Protein AF-A0A519YRB1-F1 (afdb_monomer_lite)

Secondary structure (DSSP, 8-state):
--SHHHHHHHHHHHHHHHHHHH--------------------PPPHHHHHHHHHHHTTTTPPB-TT-EETTTEE-HHHHHHHHHHTTT----S-HHHHTTSSEEE-GGG--TTPEEEEE-SSTT--SEEEEEEE-SPTT-SS-EEEEEE--TTS-EEEEEE-TTSTTGGGEEEEEE--

Sequence (178 aa):
MRYIWLIFMLLFATLLFTYWHGHQPAPTPAASPVRAVLPTSAAPTPRADSVVRFALAQRGTAYCYAGSTPATGFDCSGFVRYVFGRFGLDVPHSTTLLIGVGRPVPRAQARPGDIVVFTGTAEGSTTPGHAGIVISALGELPLRFVHASSAKKESGVKVSEVEGTGYERRFMEVRRVL

Foldseek 3Di:
DPPPVVVVVVVVVVVVVVVVPPDDDPPDPDDDPPPPPPPPQPPDDPVLVQLLVQLVVLPPQFDDVVDQDSVRAHAFLSSLQNSCVVVVQHDDSDQQRNVVAADFDDPLQDARQKKWWFFDPDPPGPGTDHIFTFHDTRRDPQTKTWGQDPDPVRGGTDIDGQPPDPNVVGTDTIHDND

Structure (mmCIF, N/CA/C/O backbone):
data_AF-A0A519YRB1-F1
#
_entry.id   AF-A0A519YRB1-F1
#
loop_
_atom_site.group_PDB
_atom_site.id
_atom_site.type_symbol
_atom_site.label_atom_id
_atom_site.label_alt_id
_atom_site.label_comp_id
_atom_site.label_asym_id
_atom_site.label_entity_id
_atom_site.label_seq_id
_atom_site.pdbx_PDB_ins_code
_atom_site.Cartn_x
_atom_site.Cartn_y
_atom_site.Cartn_z
_atom_site.occupancy
_atom_site.B_iso_or_equiv
_atom_site.auth_seq_id
_atom_site.auth_comp_id
_atom_site.auth_asym_id
_atom_site.auth_atom_id
_atom_site.pdbx_PDB_model_num
ATOM 1 N N . MET A 1 1 ? -94.912 8.884 22.307 1.00 54.19 1 MET A N 1
ATOM 2 C CA . MET A 1 1 ? -93.743 9.366 21.527 1.00 54.19 1 MET A CA 1
ATOM 3 C C . MET A 1 1 ? -92.505 8.480 21.772 1.00 54.19 1 MET A C 1
ATOM 5 O O . MET A 1 1 ? -91.446 8.985 22.106 1.00 54.19 1 MET A O 1
ATOM 9 N N . ARG A 1 2 ? -92.629 7.145 21.639 1.00 57.34 2 ARG A N 1
ATOM 10 C CA . ARG A 1 2 ? -91.613 6.142 22.058 1.00 57.34 2 ARG A CA 1
ATOM 11 C C . ARG A 1 2 ? -90.989 5.339 20.899 1.00 57.34 2 ARG A C 1
ATOM 13 O O . ARG A 1 2 ? -90.340 4.335 21.147 1.00 57.34 2 ARG A O 1
ATOM 20 N N . TYR A 1 3 ? -91.164 5.783 19.651 1.00 54.94 3 TYR A N 1
ATOM 21 C CA . TYR A 1 3 ? -90.703 5.044 18.460 1.00 54.94 3 TYR A CA 1
ATOM 22 C C . TYR A 1 3 ? -89.752 5.832 17.543 1.00 54.94 3 TYR A C 1
ATOM 24 O O . TYR A 1 3 ? -89.233 5.277 16.584 1.00 54.94 3 TYR A O 1
ATOM 32 N N . ILE A 1 4 ? -89.461 7.102 17.852 1.00 55.53 4 ILE A N 1
ATOM 33 C CA . ILE A 1 4 ? -88.620 7.965 16.997 1.00 55.53 4 ILE A CA 1
ATOM 34 C C . ILE A 1 4 ? -87.114 7.698 17.203 1.00 55.53 4 ILE A C 1
ATOM 36 O O . ILE A 1 4 ? -86.329 7.861 16.275 1.00 55.53 4 ILE A O 1
ATOM 40 N N . TRP A 1 5 ? -86.702 7.194 18.372 1.00 45.94 5 TRP A N 1
ATOM 41 C CA . TRP A 1 5 ? -85.290 6.894 18.666 1.00 45.94 5 TRP A CA 1
ATOM 42 C C . TRP A 1 5 ? -84.779 5.557 18.093 1.00 45.94 5 TRP A C 1
ATOM 44 O O . TRP A 1 5 ? -83.572 5.387 17.950 1.00 45.94 5 TRP A O 1
ATOM 54 N N . LEU A 1 6 ? -85.661 4.621 17.717 1.00 51.75 6 LEU A N 1
ATOM 55 C CA . LEU A 1 6 ? -85.252 3.317 17.160 1.00 51.75 6 LEU A CA 1
ATOM 56 C C . LEU A 1 6 ? -84.920 3.379 15.659 1.00 51.75 6 LEU A C 1
ATOM 58 O O . LEU A 1 6 ? -84.141 2.566 15.172 1.00 51.75 6 LEU A O 1
ATOM 62 N N . ILE A 1 7 ? -85.450 4.368 14.934 1.00 54.91 7 ILE A N 1
ATOM 63 C CA . ILE A 1 7 ? -85.203 4.528 13.491 1.00 54.91 7 ILE A CA 1
ATOM 64 C C . ILE A 1 7 ? -83.817 5.151 13.232 1.00 54.91 7 ILE A C 1
ATOM 66 O O . ILE A 1 7 ? -83.146 4.780 12.271 1.00 54.91 7 ILE A O 1
ATOM 70 N N . PHE A 1 8 ? -83.330 6.026 14.121 1.00 50.03 8 PHE A N 1
ATOM 71 C CA . PHE A 1 8 ? -82.022 6.678 13.957 1.00 50.03 8 PHE A CA 1
ATOM 72 C C . PHE A 1 8 ? -80.821 5.762 14.257 1.00 50.03 8 PHE A C 1
ATOM 74 O O . PHE A 1 8 ? -79.765 5.927 13.651 1.00 50.03 8 PHE A O 1
ATOM 81 N N . MET A 1 9 ? -80.969 4.756 15.128 1.00 53.88 9 MET A N 1
ATOM 82 C CA . MET A 1 9 ? -79.903 3.773 15.393 1.00 53.88 9 MET A CA 1
ATOM 83 C C . MET A 1 9 ? -79.736 2.737 14.271 1.00 53.88 9 MET A C 1
ATOM 85 O O . MET A 1 9 ? -78.639 2.213 14.092 1.00 53.88 9 MET A O 1
ATOM 89 N N . LEU A 1 10 ? -80.785 2.459 13.487 1.00 52.94 10 LEU A N 1
ATOM 90 C CA . LEU A 1 10 ? -80.720 1.461 12.412 1.00 52.94 10 LEU A CA 1
ATOM 91 C C . LEU A 1 10 ? -80.086 2.001 11.118 1.00 52.94 10 LEU A C 1
ATOM 93 O O . LEU A 1 10 ? -79.457 1.237 10.394 1.00 52.94 10 LEU A O 1
ATOM 97 N N . LEU A 1 11 ? -80.176 3.312 10.859 1.00 52.19 11 LEU A N 1
ATOM 98 C CA . LEU A 1 11 ? -79.540 3.957 9.697 1.00 52.19 11 LEU A CA 1
ATOM 99 C C . LEU A 1 11 ? -78.038 4.237 9.891 1.00 52.19 11 LEU A C 1
ATOM 101 O O . LEU A 1 11 ? -77.303 4.326 8.909 1.00 52.19 11 LEU A O 1
ATOM 105 N N . PHE A 1 12 ? -77.556 4.327 11.136 1.00 49.84 12 PHE A N 1
ATOM 106 C CA . PHE A 1 12 ? -76.122 4.489 11.419 1.00 49.84 12 PHE A CA 1
ATOM 107 C C . PHE A 1 12 ? -75.355 3.156 11.322 1.00 49.84 12 PHE A C 1
ATOM 109 O O . PHE A 1 12 ? -74.198 3.128 10.906 1.00 49.84 12 PHE A O 1
ATOM 116 N N . ALA A 1 13 ? -76.009 2.029 11.631 1.00 51.66 13 ALA A N 1
ATOM 117 C CA . ALA A 1 13 ? -75.395 0.701 11.564 1.00 51.66 13 ALA A CA 1
ATOM 118 C C . ALA A 1 13 ? -75.174 0.203 10.121 1.00 51.66 13 ALA A C 1
ATOM 120 O O . ALA A 1 13 ? -74.201 -0.501 9.853 1.00 51.66 13 ALA A O 1
ATOM 121 N N . THR A 1 14 ? -76.021 0.598 9.165 1.00 52.38 14 THR A N 1
ATOM 122 C CA . THR A 1 14 ? -75.887 0.165 7.763 1.00 52.38 14 THR A CA 1
ATOM 123 C C . THR A 1 14 ? -74.833 0.943 6.975 1.00 52.38 14 THR A C 1
ATOM 125 O O . THR A 1 14 ? -74.320 0.422 5.990 1.00 52.38 14 THR A O 1
ATOM 128 N N . LEU A 1 15 ? -74.462 2.153 7.410 1.00 51.31 15 LEU A N 1
ATOM 129 C CA . LEU A 1 15 ? -73.440 2.981 6.747 1.00 51.31 15 LEU A CA 1
ATOM 130 C C . LEU A 1 15 ? -72.002 2.652 7.184 1.00 51.31 15 LEU A C 1
ATOM 132 O O . LEU A 1 15 ? -71.062 2.902 6.433 1.00 51.31 15 LEU A O 1
ATOM 136 N N . LEU A 1 16 ? -71.818 2.029 8.353 1.00 52.75 16 LEU A N 1
ATOM 137 C CA . LEU A 1 16 ? -70.513 1.521 8.799 1.00 52.75 16 LEU A CA 1
ATOM 138 C C . LEU A 1 16 ? -70.184 0.128 8.240 1.00 52.75 16 LEU A C 1
ATOM 140 O O . LEU A 1 16 ? -69.010 -0.182 8.039 1.00 52.75 16 LEU A O 1
ATOM 144 N N . PHE A 1 17 ? -71.189 -0.696 7.925 1.00 51.16 17 PHE A N 1
ATOM 145 C CA . PHE A 1 17 ? -70.958 -2.041 7.387 1.00 51.16 17 PHE A CA 1
ATOM 146 C C . PHE A 1 17 ? -70.466 -2.020 5.928 1.00 51.16 17 PHE A C 1
ATOM 148 O O . PHE A 1 17 ? -69.554 -2.763 5.568 1.00 51.16 17 PHE A O 1
ATOM 155 N N . THR A 1 18 ? -70.998 -1.122 5.090 1.00 51.16 18 THR A N 1
ATOM 156 C CA . THR A 1 18 ? -70.557 -0.985 3.690 1.00 51.16 18 THR A CA 1
ATOM 157 C C . THR A 1 18 ? -69.195 -0.307 3.556 1.00 51.16 18 THR A C 1
ATOM 159 O O . THR A 1 18 ? -68.466 -0.596 2.611 1.00 51.16 18 THR A O 1
ATOM 162 N N . TYR A 1 19 ? -68.819 0.558 4.505 1.00 51.38 19 TYR A N 1
ATOM 163 C CA . TYR A 1 19 ? -67.507 1.210 4.501 1.00 51.38 19 TYR A CA 1
ATOM 164 C C . TYR A 1 19 ? -66.383 0.252 4.930 1.00 51.38 19 TYR A C 1
ATOM 166 O O . TYR A 1 19 ? -65.292 0.288 4.364 1.00 51.38 19 TYR A O 1
ATOM 174 N N . TRP A 1 20 ? -66.653 -0.660 5.874 1.00 53.22 20 TRP A N 1
ATOM 175 C CA . TRP A 1 20 ? -65.662 -1.643 6.332 1.00 53.22 20 TRP A CA 1
ATOM 176 C C . TRP A 1 20 ? -65.416 -2.773 5.319 1.00 53.22 20 TRP A C 1
ATOM 178 O O . TRP A 1 20 ? -64.305 -3.291 5.230 1.00 53.22 20 TRP A O 1
ATOM 188 N N . HIS A 1 21 ? -66.420 -3.146 4.518 1.00 59.00 21 HIS A N 1
ATOM 189 C CA . HIS A 1 21 ? -66.295 -4.268 3.578 1.00 59.00 21 HIS A CA 1
ATOM 190 C C . HIS A 1 21 ? -65.713 -3.914 2.196 1.00 59.00 21 HIS A C 1
ATOM 192 O O . HIS A 1 21 ? -65.300 -4.823 1.480 1.00 59.00 21 HIS A O 1
ATOM 198 N N . GLY A 1 22 ? -65.652 -2.632 1.813 1.00 53.34 22 GLY A N 1
ATOM 199 C CA . GLY A 1 22 ? -65.176 -2.206 0.485 1.00 53.34 22 GLY A CA 1
ATOM 200 C C . GLY A 1 22 ? -63.676 -1.897 0.378 1.00 53.34 22 GLY A C 1
ATOM 201 O O . GLY A 1 22 ? -63.141 -1.850 -0.727 1.00 53.34 22 GLY A O 1
ATOM 202 N N . HIS A 1 23 ? -62.981 -1.703 1.502 1.00 53.12 23 HIS A N 1
ATOM 203 C CA . HIS A 1 23 ? -61.564 -1.326 1.526 1.00 53.12 23 HIS A CA 1
ATOM 204 C C . HIS A 1 23 ? -60.697 -2.428 2.135 1.00 53.12 23 HIS A C 1
ATOM 206 O O . HIS A 1 23 ? -60.037 -2.235 3.153 1.00 53.12 23 HIS A O 1
ATOM 212 N N . GLN A 1 24 ? -60.656 -3.591 1.486 1.00 60.19 24 GLN A N 1
ATOM 213 C CA . GLN A 1 24 ? -59.486 -4.449 1.635 1.00 60.19 24 GLN A CA 1
ATOM 214 C C . GLN A 1 24 ? -58.396 -3.909 0.700 1.00 60.19 24 GLN A C 1
ATOM 216 O O . GLN A 1 24 ? -58.582 -3.955 -0.518 1.00 60.19 24 GLN A O 1
ATOM 221 N N . PRO A 1 25 ? -57.275 -3.362 1.211 1.00 63.88 25 PRO A N 1
ATOM 222 C CA . PRO A 1 25 ? -56.116 -3.151 0.359 1.00 63.88 25 PRO A CA 1
ATOM 223 C C . PRO A 1 25 ? -55.738 -4.511 -0.231 1.00 63.88 25 PRO A C 1
ATOM 225 O O . PRO A 1 25 ? -55.704 -5.513 0.488 1.00 63.88 25 PRO A O 1
ATOM 228 N N . ALA A 1 26 ? -55.528 -4.555 -1.549 1.00 64.06 26 ALA A N 1
ATOM 229 C CA . ALA A 1 26 ? -55.144 -5.777 -2.241 1.00 64.06 26 ALA A CA 1
ATOM 230 C C . ALA A 1 26 ? -53.978 -6.446 -1.493 1.00 64.06 26 ALA A C 1
ATOM 232 O O . ALA A 1 26 ? -53.072 -5.731 -1.050 1.00 64.06 26 ALA A O 1
ATOM 233 N N . PRO A 1 27 ? -53.972 -7.783 -1.338 1.00 64.25 27 PRO A N 1
ATOM 234 C CA . PRO A 1 27 ? -52.814 -8.461 -0.787 1.00 64.25 27 PRO A CA 1
ATOM 235 C C . PRO A 1 27 ? -51.619 -8.098 -1.666 1.00 64.25 27 PRO A C 1
ATOM 237 O O . PRO A 1 27 ? -51.576 -8.431 -2.852 1.00 64.25 27 PRO A O 1
ATOM 240 N N . THR A 1 28 ? -50.663 -7.363 -1.101 1.00 67.12 28 THR A N 1
ATOM 241 C CA . THR A 1 28 ? -49.358 -7.176 -1.723 1.00 67.12 28 THR A CA 1
ATOM 242 C C . THR A 1 28 ? -48.826 -8.571 -2.037 1.00 67.12 28 THR A C 1
ATOM 244 O O . THR A 1 28 ? -48.898 -9.443 -1.164 1.00 67.12 28 THR A O 1
ATOM 247 N N . PRO A 1 29 ? -48.323 -8.834 -3.256 1.00 64.06 29 PRO A N 1
ATOM 248 C CA . PRO A 1 29 ? -47.699 -10.115 -3.536 1.00 64.06 29 PRO A CA 1
ATOM 249 C C . PRO A 1 29 ? -46.604 -10.312 -2.491 1.00 64.06 29 PRO A C 1
ATOM 251 O O . PRO A 1 29 ? -45.695 -9.487 -2.378 1.00 64.06 29 PRO A O 1
ATOM 254 N N . ALA A 1 30 ? -46.746 -11.360 -1.677 1.00 64.00 30 ALA A N 1
ATOM 255 C CA . ALA A 1 30 ? -45.733 -11.753 -0.719 1.00 64.00 30 ALA A CA 1
ATOM 256 C C . ALA A 1 30 ? -44.429 -11.896 -1.502 1.00 64.00 30 ALA A C 1
ATOM 258 O O . ALA A 1 30 ? -44.310 -12.765 -2.371 1.00 64.00 30 ALA A O 1
ATOM 259 N N . ALA A 1 31 ? -43.487 -10.985 -1.250 1.00 62.69 31 ALA A N 1
ATOM 260 C CA . ALA A 1 31 ? -42.159 -11.079 -1.812 1.00 62.69 31 ALA A CA 1
ATOM 261 C C . ALA A 1 31 ? -41.637 -12.459 -1.417 1.00 62.69 31 ALA A C 1
ATOM 263 O O . ALA A 1 31 ? -41.508 -12.771 -0.231 1.00 62.69 31 ALA A O 1
ATOM 264 N N . SER A 1 32 ? -41.423 -13.308 -2.423 1.00 64.38 32 SER A N 1
ATOM 265 C CA . SER A 1 32 ? -40.773 -14.600 -2.235 1.00 64.38 32 SER A CA 1
ATOM 266 C C . SER A 1 32 ? -39.515 -14.365 -1.404 1.00 64.38 32 SER A C 1
ATOM 268 O O . SER A 1 32 ? -38.841 -13.358 -1.653 1.00 64.38 32 SER A O 1
ATOM 270 N N . PRO A 1 33 ? -39.167 -15.228 -0.433 1.00 60.97 33 PRO A N 1
ATOM 271 C CA . PRO A 1 33 ? -37.884 -15.100 0.228 1.00 60.97 33 PRO A CA 1
ATOM 272 C C . PRO A 1 33 ? -36.831 -15.212 -0.871 1.00 60.97 33 PRO A C 1
ATOM 274 O O . PRO A 1 33 ? -36.598 -16.292 -1.417 1.00 60.97 33 PRO A O 1
ATOM 277 N N . VAL A 1 34 ? -36.239 -14.076 -1.250 1.00 59.91 34 VAL A N 1
ATOM 278 C CA . VAL A 1 34 ? -35.044 -14.056 -2.078 1.00 59.91 34 VAL A CA 1
ATOM 279 C C . VAL A 1 34 ? -34.034 -14.782 -1.221 1.00 59.91 34 VAL A C 1
ATOM 281 O O . VAL A 1 34 ? -33.539 -14.246 -0.231 1.00 59.91 34 VAL A O 1
ATOM 284 N N . ARG A 1 35 ? -33.836 -16.061 -1.542 1.00 61.19 35 ARG A N 1
ATOM 285 C CA . ARG A 1 35 ? -32.817 -16.909 -0.953 1.00 61.19 35 ARG A CA 1
ATOM 286 C C . ARG A 1 35 ? -31.552 -16.072 -0.967 1.00 61.19 35 ARG A C 1
ATOM 288 O O . ARG A 1 35 ? -31.063 -15.738 -2.044 1.00 61.19 35 ARG A O 1
ATOM 295 N N . ALA A 1 36 ? -31.089 -15.674 0.215 1.00 59.22 36 ALA A N 1
ATOM 296 C CA . ALA A 1 36 ? -29.809 -15.020 0.358 1.00 59.22 36 ALA A CA 1
ATOM 297 C C . ALA A 1 36 ? -28.786 -16.011 -0.194 1.00 59.22 36 ALA A C 1
ATOM 299 O O . ALA A 1 36 ? -28.434 -16.998 0.453 1.00 59.22 36 ALA A O 1
ATOM 300 N N . VAL A 1 37 ? -28.392 -15.803 -1.448 1.00 55.84 37 VAL A N 1
ATOM 301 C CA . VAL A 1 37 ? -27.210 -16.432 -2.002 1.00 55.84 37 VAL A CA 1
ATOM 302 C C . VAL A 1 37 ? -26.093 -15.818 -1.180 1.00 55.84 37 VAL A C 1
ATOM 304 O O . VAL A 1 37 ? -25.712 -14.668 -1.394 1.00 55.84 37 VAL A O 1
ATOM 307 N N . LEU A 1 38 ? -25.660 -16.556 -0.155 1.00 52.00 38 LEU A N 1
ATOM 308 C CA . LEU A 1 38 ? -24.400 -16.306 0.530 1.00 52.00 38 LEU A CA 1
ATOM 309 C C . LEU A 1 38 ? -23.386 -15.971 -0.564 1.00 52.00 38 LEU A C 1
ATOM 311 O O . LEU A 1 38 ? -23.342 -16.715 -1.549 1.00 52.00 38 LEU A O 1
ATOM 315 N N . PRO A 1 39 ? -22.626 -14.867 -0.469 1.00 54.16 39 PRO A N 1
ATOM 316 C CA . PRO A 1 39 ? -21.596 -14.611 -1.452 1.00 54.16 39 PRO A CA 1
ATOM 317 C C . PRO A 1 39 ? -20.649 -15.809 -1.410 1.00 54.16 39 PRO A C 1
ATOM 319 O O . PRO A 1 39 ? -19.859 -15.953 -0.479 1.00 54.16 39 PRO A O 1
ATOM 322 N N . THR A 1 40 ? -20.766 -16.699 -2.401 1.00 51.97 40 THR A N 1
ATOM 323 C CA . THR A 1 40 ? -19.735 -17.675 -2.723 1.00 51.97 40 THR A CA 1
ATOM 324 C C . THR A 1 40 ? -18.447 -16.883 -2.742 1.00 51.97 40 THR A C 1
ATOM 326 O O . THR A 1 40 ? -18.381 -15.870 -3.442 1.00 51.97 40 THR A O 1
ATOM 329 N N . SER A 1 41 ? -17.486 -17.294 -1.908 1.00 54.81 41 SER A N 1
ATOM 330 C CA . SER A 1 41 ? -16.130 -16.756 -1.876 1.00 54.81 41 SER A CA 1
ATOM 331 C C . SER A 1 41 ? -15.676 -16.581 -3.319 1.00 54.81 41 SER A C 1
ATOM 333 O O . SER A 1 41 ? -15.426 -17.557 -4.025 1.00 54.81 41 SER A O 1
ATOM 335 N N . ALA A 1 42 ? -15.755 -15.345 -3.814 1.00 58.41 42 ALA A N 1
ATOM 336 C CA . ALA A 1 42 ? -15.495 -15.071 -5.209 1.00 58.41 42 ALA A CA 1
ATOM 337 C C . ALA A 1 42 ? -13.995 -15.242 -5.348 1.00 58.41 42 ALA A C 1
ATOM 339 O O . ALA A 1 42 ? -13.241 -14.392 -4.865 1.00 58.41 42 ALA A O 1
ATOM 340 N N . ALA A 1 43 ? -13.593 -16.375 -5.926 1.00 58.44 43 ALA A N 1
ATOM 341 C CA . ALA A 1 43 ? -12.202 -16.651 -6.206 1.00 58.44 43 ALA A CA 1
ATOM 342 C C . ALA A 1 43 ? -11.605 -15.410 -6.892 1.00 58.44 43 ALA A C 1
ATOM 344 O O . ALA A 1 43 ? -12.270 -14.811 -7.751 1.00 58.44 43 ALA A O 1
ATOM 345 N N . PRO A 1 44 ? -10.414 -14.962 -6.472 1.00 60.91 44 PRO A N 1
ATOM 346 C CA . PRO A 1 44 ? -9.759 -13.832 -7.110 1.00 60.91 44 PRO A CA 1
ATOM 347 C C . PRO A 1 44 ? -9.697 -14.059 -8.626 1.00 60.91 44 PRO A C 1
ATOM 349 O O . PRO A 1 44 ? -9.470 -15.168 -9.108 1.00 60.91 44 PRO A O 1
ATOM 352 N N . THR A 1 45 ? -9.980 -13.011 -9.403 1.00 69.06 45 THR A N 1
ATOM 353 C CA . THR A 1 45 ? -9.885 -13.108 -10.862 1.00 69.06 45 THR A CA 1
ATOM 354 C C . THR A 1 45 ? -8.418 -13.357 -11.242 1.00 69.06 45 THR A C 1
ATOM 356 O O . THR A 1 45 ? -7.524 -12.882 -10.537 1.00 69.06 45 THR A O 1
ATOM 359 N N . PRO A 1 46 ? -8.114 -14.026 -12.372 1.00 65.25 46 PRO A N 1
ATOM 360 C CA . PRO A 1 46 ? -6.729 -14.329 -12.765 1.00 65.25 46 PRO A CA 1
ATOM 361 C C . PRO A 1 46 ? -5.793 -13.102 -12.801 1.00 65.25 46 PRO A C 1
ATOM 363 O O . PRO A 1 46 ? -4.573 -13.214 -12.633 1.00 65.25 46 PRO A O 1
ATOM 366 N N . ARG A 1 47 ? -6.371 -11.906 -12.991 1.00 87.31 47 ARG A N 1
ATOM 367 C CA . ARG A 1 47 ? -5.667 -10.621 -12.929 1.00 87.31 47 ARG A CA 1
ATOM 368 C C . ARG A 1 47 ? -5.301 -10.217 -11.497 1.00 87.31 47 ARG A C 1
ATOM 370 O O . ARG A 1 47 ? -4.168 -9.798 -11.281 1.00 87.31 47 ARG A O 1
ATOM 377 N N . ALA A 1 48 ? -6.206 -10.382 -10.533 1.00 93.00 48 ALA A N 1
ATOM 378 C CA . ALA A 1 48 ? -5.960 -10.082 -9.122 1.00 93.00 48 ALA A CA 1
ATOM 379 C C . ALA A 1 48 ? -4.844 -10.956 -8.533 1.00 93.00 48 ALA A C 1
ATOM 381 O O . ALA A 1 48 ? -3.915 -10.436 -7.916 1.00 93.00 48 ALA A O 1
ATOM 382 N N . ASP A 1 49 ? -4.862 -12.258 -8.818 1.00 94.56 49 ASP A N 1
ATOM 383 C CA . ASP A 1 49 ? -3.801 -13.173 -8.380 1.00 94.56 49 ASP A CA 1
ATOM 384 C C . ASP A 1 49 ? -2.436 -12.782 -8.938 1.00 94.56 49 ASP A C 1
ATOM 386 O O . ASP A 1 49 ? -1.420 -12.836 -8.245 1.00 94.56 49 ASP A O 1
ATOM 390 N N . SER A 1 50 ? -2.400 -12.366 -10.203 1.00 96.81 50 SER A N 1
ATOM 391 C CA . SER A 1 50 ? -1.159 -11.944 -10.848 1.00 96.81 50 SER A CA 1
ATOM 392 C C . SER A 1 50 ? -0.610 -10.661 -10.223 1.00 96.81 50 SER A C 1
ATOM 394 O O . SER A 1 50 ? 0.590 -10.592 -9.953 1.00 96.81 50 SER A O 1
ATOM 396 N N . VAL A 1 51 ? -1.481 -9.690 -9.921 1.00 98.06 51 VAL A N 1
ATOM 397 C CA . VAL A 1 51 ? -1.131 -8.461 -9.190 1.00 98.06 51 VAL A CA 1
ATOM 398 C C . VAL A 1 51 ? -0.539 -8.794 -7.824 1.00 98.06 51 VAL A C 1
ATOM 400 O O . VAL A 1 51 ? 0.551 -8.328 -7.497 1.00 98.06 51 VAL A O 1
ATOM 403 N N . VAL A 1 52 ? -1.207 -9.649 -7.048 1.00 98.38 52 VAL A N 1
ATOM 404 C CA . VAL A 1 52 ? -0.769 -10.021 -5.697 1.00 98.38 52 VAL A CA 1
ATOM 405 C C . VAL A 1 52 ? 0.553 -10.781 -5.724 1.00 98.38 52 VAL A C 1
ATOM 407 O O . VAL A 1 52 ? 1.465 -10.438 -4.972 1.00 98.38 52 VAL A O 1
ATOM 410 N N . ARG A 1 53 ? 0.716 -11.764 -6.620 1.00 98.44 53 ARG A N 1
ATOM 411 C CA . ARG A 1 53 ? 1.992 -12.482 -6.776 1.00 98.44 53 ARG A CA 1
ATOM 412 C C . ARG A 1 53 ? 3.130 -11.535 -7.144 1.00 98.44 53 ARG A C 1
ATOM 414 O O . ARG A 1 53 ? 4.207 -11.628 -6.562 1.00 98.44 53 ARG A O 1
ATOM 421 N N . PHE A 1 54 ? 2.895 -10.614 -8.079 1.00 98.50 54 PHE A N 1
ATOM 422 C CA . PHE A 1 54 ? 3.909 -9.644 -8.488 1.00 98.50 54 PHE A CA 1
ATOM 423 C C . PHE A 1 54 ? 4.276 -8.679 -7.354 1.00 98.50 54 PHE A C 1
ATOM 425 O O . PHE A 1 54 ? 5.457 -8.404 -7.147 1.00 98.50 54 PHE A O 1
ATOM 432 N N . ALA A 1 55 ? 3.286 -8.223 -6.584 1.00 98.62 55 ALA A N 1
ATOM 433 C CA . ALA A 1 55 ? 3.485 -7.387 -5.405 1.00 98.62 55 ALA A CA 1
ATOM 434 C C . ALA A 1 55 ? 4.319 -8.102 -4.330 1.00 98.62 55 ALA A C 1
ATOM 436 O O . ALA A 1 55 ? 5.281 -7.542 -3.806 1.00 98.62 55 ALA A O 1
ATOM 437 N N . LEU A 1 56 ? 3.988 -9.362 -4.034 1.00 98.69 56 LEU A N 1
ATOM 438 C CA . LEU A 1 56 ? 4.707 -10.184 -3.058 1.00 98.69 56 LEU A CA 1
ATOM 439 C C . LEU A 1 56 ? 6.141 -10.506 -3.495 1.00 98.69 56 LEU A C 1
ATOM 441 O O . LEU A 1 56 ? 7.011 -10.638 -2.636 1.00 98.69 56 LEU A O 1
ATOM 445 N N . ALA A 1 57 ? 6.409 -10.585 -4.800 1.00 98.56 57 ALA A N 1
ATOM 446 C CA . ALA A 1 57 ? 7.759 -10.775 -5.327 1.00 98.56 57 ALA A CA 1
ATOM 447 C C . ALA A 1 57 ? 8.697 -9.586 -5.040 1.00 98.56 57 ALA A C 1
ATOM 449 O O . ALA A 1 57 ? 9.909 -9.751 -5.103 1.00 98.56 57 ALA A O 1
ATOM 450 N N . GLN A 1 58 ? 8.158 -8.413 -4.687 1.00 98.56 58 GLN A N 1
ATOM 451 C CA . GLN A 1 58 ? 8.959 -7.243 -4.304 1.00 98.56 58 GLN A CA 1
ATOM 452 C C . GLN A 1 58 ? 9.306 -7.213 -2.808 1.00 98.56 58 GLN A C 1
ATOM 454 O O . GLN A 1 58 ? 9.917 -6.254 -2.342 1.00 98.56 58 GLN A O 1
ATOM 459 N N . ARG A 1 59 ? 8.880 -8.206 -2.013 1.00 98.25 59 ARG A N 1
ATOM 460 C CA . ARG A 1 59 ? 9.180 -8.252 -0.572 1.00 98.25 59 ARG A CA 1
ATOM 461 C C . ARG A 1 59 ? 10.685 -8.155 -0.325 1.00 98.25 59 ARG A C 1
ATOM 463 O O . ARG A 1 59 ? 11.474 -8.827 -0.977 1.00 98.25 59 ARG A O 1
ATOM 470 N N . GLY A 1 60 ? 11.062 -7.339 0.654 1.00 97.19 60 GLY A N 1
ATOM 471 C CA . GLY A 1 60 ? 12.457 -7.063 0.991 1.00 97.19 60 GLY A CA 1
ATOM 472 C C . GLY A 1 60 ? 13.089 -5.914 0.204 1.00 97.19 60 GLY A C 1
ATOM 473 O O . GLY A 1 60 ? 14.138 -5.430 0.621 1.00 97.19 60 GLY A O 1
ATOM 474 N N . THR A 1 61 ? 12.466 -5.410 -0.869 1.00 98.44 61 THR A N 1
ATOM 475 C CA . THR A 1 61 ? 12.945 -4.184 -1.522 1.00 98.44 61 THR A CA 1
ATOM 476 C C . THR A 1 61 ? 12.949 -3.021 -0.528 1.00 98.44 61 THR A C 1
ATOM 478 O O . THR A 1 61 ? 11.980 -2.816 0.207 1.00 98.44 61 THR A O 1
ATOM 481 N N . ALA A 1 62 ? 14.039 -2.253 -0.513 1.00 98.25 62 ALA A N 1
ATOM 482 C CA . ALA A 1 62 ? 14.227 -1.146 0.413 1.00 98.25 62 ALA A CA 1
ATOM 483 C C . ALA A 1 62 ? 13.152 -0.061 0.256 1.00 98.25 62 ALA A C 1
ATOM 485 O O . ALA A 1 62 ? 12.663 0.212 -0.845 1.00 98.25 62 ALA A O 1
ATOM 486 N N . TYR A 1 63 ? 12.814 0.594 1.367 1.00 98.38 63 TYR A N 1
ATOM 487 C CA . TYR A 1 63 ? 12.031 1.819 1.313 1.00 98.38 63 TYR A CA 1
ATOM 488 C C . TYR A 1 63 ? 12.931 2.972 0.877 1.00 98.38 63 TYR A C 1
ATOM 490 O O . TYR A 1 63 ? 14.016 3.158 1.427 1.00 98.38 63 TYR A O 1
ATOM 498 N N . CYS A 1 64 ? 12.453 3.772 -0.066 1.00 98.31 64 CYS A N 1
ATOM 499 C CA . CYS A 1 64 ? 13.108 4.987 -0.518 1.00 98.31 64 CYS A CA 1
ATOM 500 C C . CYS A 1 64 ? 12.038 6.048 -0.758 1.00 98.31 64 CYS A C 1
ATOM 502 O O . CYS A 1 64 ? 11.085 5.809 -1.496 1.00 98.31 64 CYS A O 1
ATOM 504 N N . TYR A 1 65 ? 12.165 7.209 -0.115 1.00 97.25 65 TYR A N 1
ATOM 505 C CA . TYR A 1 65 ? 11.2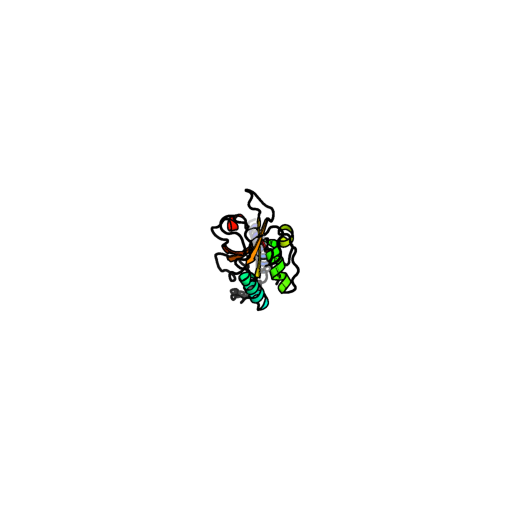20 8.309 -0.312 1.00 97.25 65 TYR A CA 1
ATOM 506 C C . TYR A 1 65 ? 11.207 8.747 -1.784 1.00 97.25 65 TYR A C 1
ATOM 508 O O . TYR A 1 65 ? 12.272 8.888 -2.379 1.00 97.25 65 TYR A O 1
ATOM 516 N N . ALA A 1 66 ? 10.017 8.950 -2.364 1.00 97.12 66 ALA A N 1
ATOM 517 C CA . ALA A 1 66 ? 9.812 9.190 -3.798 1.00 97.12 66 ALA A CA 1
ATOM 518 C C . ALA A 1 66 ? 10.263 8.034 -4.719 1.00 97.12 66 ALA A C 1
ATOM 520 O O . ALA A 1 66 ? 10.253 8.168 -5.943 1.00 97.12 66 ALA A O 1
ATOM 521 N N . GLY A 1 67 ? 10.643 6.882 -4.158 1.00 97.88 67 GLY A N 1
ATOM 522 C CA . GLY A 1 67 ? 11.096 5.719 -4.908 1.00 97.88 67 GLY A CA 1
ATOM 523 C C . GLY A 1 67 ? 9.949 5.001 -5.616 1.00 97.88 67 GLY A C 1
ATOM 524 O O . GLY A 1 67 ? 8.857 4.843 -5.067 1.00 97.88 67 GLY A O 1
ATOM 525 N N . SER A 1 68 ? 10.203 4.528 -6.834 1.00 97.62 68 SER A N 1
ATOM 526 C CA . SER A 1 68 ? 9.203 3.887 -7.702 1.00 97.62 68 SER A CA 1
ATOM 527 C C . SER A 1 68 ? 9.735 2.667 -8.459 1.00 97.62 68 SER A C 1
ATOM 529 O O . SER A 1 68 ? 9.059 2.158 -9.354 1.00 97.62 68 SER A O 1
ATOM 531 N N . THR A 1 69 ? 10.929 2.168 -8.116 1.00 97.94 69 THR A N 1
ATOM 532 C CA . THR A 1 69 ? 11.539 1.015 -8.799 1.00 97.94 69 THR A CA 1
ATOM 533 C C . THR A 1 69 ? 12.215 0.057 -7.816 1.00 97.94 69 THR A C 1
ATOM 535 O O . THR A 1 69 ? 12.712 0.503 -6.782 1.00 97.94 69 THR A O 1
ATOM 538 N N . PRO A 1 70 ? 12.339 -1.244 -8.143 1.00 97.50 70 PRO A N 1
ATOM 539 C CA . PRO A 1 70 ? 13.047 -2.187 -7.281 1.00 97.50 70 PRO A CA 1
ATOM 540 C C . PRO A 1 70 ? 14.517 -1.821 -7.044 1.00 97.50 70 PRO A C 1
ATOM 542 O O . PRO A 1 70 ? 15.042 -2.070 -5.964 1.00 97.50 70 PRO A O 1
ATOM 545 N N . ALA A 1 71 ? 15.170 -1.219 -8.045 1.00 97.69 71 ALA A N 1
ATOM 546 C CA . ALA A 1 71 ? 16.589 -0.871 -7.995 1.00 97.69 71 ALA A CA 1
ATOM 547 C C . ALA A 1 71 ? 16.877 0.298 -7.042 1.00 97.69 71 ALA A C 1
ATOM 549 O O . ALA A 1 71 ? 17.882 0.289 -6.338 1.00 97.69 71 ALA A O 1
ATOM 550 N N . THR A 1 72 ? 15.994 1.298 -7.007 1.00 96.81 72 THR A N 1
ATOM 551 C CA . THR A 1 72 ? 16.137 2.483 -6.143 1.00 96.81 72 THR A CA 1
ATOM 552 C C . THR A 1 72 ? 15.403 2.349 -4.813 1.00 96.81 72 THR A C 1
ATOM 554 O O . THR A 1 72 ? 15.572 3.189 -3.933 1.00 96.81 72 THR A O 1
ATOM 557 N N . GLY A 1 73 ? 14.550 1.335 -4.680 1.00 98.25 73 GLY A N 1
ATOM 558 C CA . GLY A 1 73 ? 13.576 1.224 -3.606 1.00 98.25 73 GLY A CA 1
ATOM 559 C C . GLY A 1 73 ? 12.259 1.938 -3.911 1.00 98.25 73 GLY A C 1
ATOM 560 O O . GLY A 1 73 ? 12.107 2.643 -4.917 1.00 98.25 73 GLY A O 1
ATOM 561 N N . PHE A 1 74 ? 11.303 1.754 -3.004 1.00 98.69 74 PHE A N 1
ATOM 562 C CA . PHE A 1 74 ? 9.934 2.246 -3.138 1.00 98.69 74 PHE A CA 1
ATOM 563 C C . PHE A 1 74 ? 9.511 3.133 -1.969 1.00 98.69 74 PHE A C 1
ATOM 565 O O . PHE A 1 74 ? 9.831 2.829 -0.821 1.00 98.69 74 PHE A O 1
ATOM 572 N N . ASP A 1 75 ? 8.681 4.140 -2.231 1.00 98.44 75 ASP A N 1
ATOM 573 C CA . ASP A 1 75 ? 7.729 4.611 -1.224 1.00 98.44 75 ASP A CA 1
ATOM 574 C C . ASP A 1 75 ? 6.394 3.860 -1.353 1.00 98.44 75 ASP A C 1
ATOM 576 O O . ASP A 1 75 ? 6.208 3.027 -2.244 1.00 98.44 75 ASP A O 1
ATOM 580 N N . CYS A 1 76 ? 5.455 4.110 -0.438 1.00 98.12 76 CYS A N 1
ATOM 581 C CA . CYS A 1 76 ? 4.185 3.383 -0.417 1.00 98.12 76 CYS A CA 1
ATOM 582 C C . CYS A 1 76 ? 3.383 3.525 -1.724 1.00 98.12 76 CYS A C 1
ATOM 584 O O . CYS A 1 76 ? 2.899 2.529 -2.259 1.00 98.12 76 CYS A O 1
ATOM 586 N N . SER A 1 77 ? 3.283 4.737 -2.269 1.00 98.50 77 SER A N 1
ATOM 587 C CA . SER A 1 77 ? 2.537 5.016 -3.498 1.00 98.50 77 SER A CA 1
ATOM 588 C C . SER A 1 77 ? 3.301 4.625 -4.765 1.00 98.50 77 SER A C 1
ATOM 590 O O . SER A 1 77 ? 2.692 4.133 -5.714 1.00 98.50 77 SER A O 1
ATOM 592 N N . GLY A 1 78 ? 4.626 4.756 -4.771 1.00 98.62 78 GLY A N 1
ATOM 593 C CA . GLY A 1 78 ? 5.501 4.300 -5.844 1.00 98.62 78 GLY A CA 1
ATOM 594 C C . GLY A 1 78 ? 5.509 2.779 -5.969 1.00 98.62 78 GLY A C 1
ATOM 595 O O . GLY A 1 78 ? 5.489 2.264 -7.084 1.00 98.62 78 GLY A O 1
ATOM 596 N N . PHE A 1 79 ? 5.430 2.050 -4.849 1.00 98.88 79 PHE A N 1
ATOM 597 C CA . PHE A 1 79 ? 5.218 0.600 -4.843 1.00 98.88 79 PHE A CA 1
ATOM 598 C C . PHE A 1 79 ? 3.888 0.215 -5.502 1.00 98.88 79 PHE A C 1
ATOM 600 O O . PHE A 1 79 ? 3.864 -0.628 -6.400 1.00 98.88 79 PHE A O 1
ATOM 607 N N . VAL A 1 80 ? 2.784 0.853 -5.097 1.00 98.75 80 VAL A N 1
ATOM 608 C CA . VAL A 1 80 ? 1.458 0.597 -5.685 1.00 98.75 80 VAL A CA 1
ATOM 609 C C . VAL A 1 80 ? 1.475 0.908 -7.186 1.00 98.75 80 VAL A C 1
ATOM 611 O O . VAL A 1 80 ? 1.097 0.055 -7.989 1.00 98.75 80 VAL A O 1
ATOM 614 N N . ARG A 1 81 ? 2.000 2.070 -7.592 1.00 98.56 81 ARG A N 1
ATOM 615 C CA . ARG A 1 81 ? 2.144 2.452 -9.006 1.00 98.56 81 ARG A CA 1
ATOM 616 C C . ARG A 1 81 ? 2.955 1.448 -9.809 1.00 98.56 81 ARG A C 1
ATOM 618 O O . ARG A 1 81 ? 2.531 1.062 -10.893 1.00 98.56 81 ARG A O 1
ATOM 625 N N . TYR A 1 82 ? 4.092 1.008 -9.283 1.00 98.56 82 TYR A N 1
ATOM 626 C CA . TYR A 1 82 ? 4.945 0.031 -9.949 1.00 98.56 82 TYR A CA 1
ATOM 627 C C . TYR A 1 82 ? 4.218 -1.298 -10.189 1.00 98.56 82 TYR A C 1
ATOM 629 O O . TYR A 1 82 ? 4.237 -1.829 -11.302 1.00 98.56 82 TYR A O 1
ATOM 637 N N . VAL A 1 83 ? 3.533 -1.814 -9.163 1.00 98.56 83 VAL A N 1
ATOM 638 C CA . VAL A 1 83 ? 2.787 -3.072 -9.264 1.00 98.56 83 VAL A CA 1
ATOM 639 C C . VAL A 1 83 ? 1.667 -2.966 -10.291 1.00 98.56 83 VAL A C 1
ATOM 641 O O . VAL A 1 83 ? 1.593 -3.802 -11.186 1.00 98.56 83 VAL A O 1
ATOM 644 N N . PHE A 1 84 ? 0.812 -1.948 -10.198 1.00 98.19 84 PHE A N 1
ATOM 645 C CA . PHE A 1 84 ? -0.322 -1.787 -11.113 1.00 98.19 84 PHE A CA 1
ATOM 646 C C . PHE A 1 84 ? 0.129 -1.464 -12.547 1.00 98.19 84 PHE A C 1
ATOM 648 O O . PHE A 1 84 ? -0.407 -2.030 -13.506 1.00 98.19 84 PHE A O 1
ATOM 655 N N . GLY A 1 85 ? 1.185 -0.662 -12.700 1.00 97.62 85 GLY A N 1
ATOM 656 C CA . GLY A 1 85 ? 1.776 -0.313 -13.992 1.00 97.62 85 GLY A CA 1
ATOM 657 C C . GLY A 1 85 ? 2.291 -1.528 -14.768 1.00 97.62 85 GLY A C 1
ATOM 658 O O . GLY A 1 85 ? 2.144 -1.579 -15.989 1.00 97.62 85 GLY A O 1
ATOM 659 N N . ARG A 1 86 ? 2.789 -2.572 -14.081 1.00 97.12 86 ARG A N 1
ATOM 660 C CA . ARG A 1 86 ? 3.172 -3.848 -14.720 1.00 97.12 86 ARG A CA 1
ATOM 661 C C . ARG A 1 86 ? 2.011 -4.512 -15.468 1.00 97.12 86 ARG A C 1
ATOM 663 O O . ARG A 1 86 ? 2.248 -5.245 -16.425 1.00 97.12 86 ARG A O 1
ATOM 670 N N . PHE A 1 87 ? 0.776 -4.242 -15.050 1.00 96.38 87 PHE A N 1
ATOM 671 C CA . PHE A 1 87 ? -0.451 -4.756 -15.656 1.00 96.38 87 PHE A CA 1
ATOM 672 C C . PHE A 1 87 ? -1.186 -3.697 -16.486 1.00 96.38 87 PHE A C 1
ATOM 674 O O . PHE A 1 87 ? -2.377 -3.862 -16.749 1.00 96.38 87 PHE A O 1
ATOM 681 N N . GLY A 1 88 ? -0.510 -2.613 -16.883 1.00 95.44 88 GLY A N 1
ATOM 682 C CA . GLY A 1 88 ? -1.084 -1.552 -17.715 1.00 95.44 88 GLY A CA 1
ATOM 683 C C . GLY A 1 88 ? -2.165 -0.720 -17.018 1.00 95.44 88 GLY A C 1
ATOM 684 O O . GLY A 1 88 ? -3.011 -0.144 -17.693 1.00 95.44 88 GLY A O 1
ATOM 685 N N . LEU A 1 89 ? -2.178 -0.695 -15.682 1.00 95.12 89 LEU A N 1
ATOM 686 C CA . LEU A 1 89 ? -3.103 0.111 -14.887 1.00 95.12 89 LEU A CA 1
ATOM 687 C C . LEU A 1 89 ? -2.341 1.318 -14.344 1.00 95.12 89 LEU A C 1
ATOM 689 O O . LEU A 1 89 ? -1.470 1.165 -13.487 1.00 95.12 89 LEU A O 1
ATOM 693 N N . ASP A 1 90 ? -2.644 2.507 -14.862 1.00 93.69 90 ASP A N 1
ATOM 694 C CA . ASP A 1 90 ? -2.016 3.736 -14.381 1.00 93.69 90 ASP A CA 1
ATOM 695 C C . ASP A 1 90 ? -2.705 4.209 -13.100 1.00 93.69 90 ASP A C 1
ATOM 697 O O . ASP A 1 90 ? -3.922 4.398 -13.043 1.00 93.69 90 ASP A O 1
ATOM 701 N N . VAL A 1 91 ? -1.904 4.378 -12.056 1.00 96.56 91 VAL A N 1
ATOM 702 C CA . VAL A 1 91 ? -2.322 4.920 -10.766 1.00 96.56 91 VAL A CA 1
ATOM 703 C C . VAL A 1 91 ? -1.305 5.985 -10.341 1.00 96.56 91 VAL A C 1
ATOM 705 O O . VAL A 1 91 ? -0.106 5.859 -10.627 1.00 96.56 91 VAL A O 1
ATOM 708 N N . PRO A 1 92 ? -1.744 7.066 -9.681 1.00 97.69 92 PRO A N 1
ATOM 709 C CA . PRO A 1 92 ? -0.881 8.185 -9.338 1.00 97.69 92 PRO A CA 1
ATOM 710 C C . PRO A 1 92 ? 0.199 7.781 -8.328 1.00 97.69 92 PRO A C 1
ATOM 712 O O . PRO A 1 92 ? -0.049 7.019 -7.394 1.00 97.69 92 PRO A O 1
ATOM 715 N N . HIS A 1 93 ? 1.391 8.371 -8.460 1.00 97.62 93 HIS A N 1
ATOM 716 C CA . HIS A 1 93 ? 2.439 8.332 -7.429 1.00 97.62 93 HIS A CA 1
ATOM 717 C C . HIS A 1 93 ? 2.124 9.363 -6.329 1.00 97.62 93 HIS A C 1
ATOM 719 O O . HIS A 1 93 ? 2.868 10.310 -6.103 1.00 97.62 93 HIS A O 1
ATOM 725 N N . SER A 1 94 ? 0.955 9.237 -5.702 1.00 97.50 94 SER A N 1
ATOM 726 C CA . SER A 1 94 ? 0.524 10.093 -4.596 1.00 97.50 94 SER A CA 1
ATOM 727 C C . SER A 1 94 ? -0.566 9.397 -3.798 1.00 97.50 94 SER A C 1
ATOM 729 O O . SER A 1 94 ? -1.653 9.144 -4.318 1.00 97.50 94 SER A O 1
ATOM 731 N N . THR A 1 95 ? -0.305 9.130 -2.520 1.00 96.56 95 THR A N 1
ATOM 732 C CA . THR A 1 95 ? -1.283 8.511 -1.616 1.00 96.56 95 THR A CA 1
ATOM 733 C C . THR A 1 95 ? -2.581 9.315 -1.531 1.00 96.56 95 THR A C 1
ATOM 735 O O . THR A 1 95 ? -3.663 8.734 -1.537 1.00 96.56 95 THR A O 1
ATOM 738 N N . THR A 1 96 ? -2.496 10.647 -1.529 1.00 97.12 96 THR A N 1
ATOM 739 C CA . THR A 1 96 ? -3.673 11.530 -1.510 1.00 97.12 96 THR A CA 1
ATOM 740 C C . THR A 1 96 ? -4.525 11.399 -2.764 1.00 97.12 96 THR A C 1
ATOM 742 O O . THR A 1 96 ? -5.726 11.615 -2.697 1.00 97.12 96 THR A O 1
ATOM 745 N N . LEU A 1 97 ? -3.939 11.034 -3.905 1.00 97.56 97 LEU A N 1
ATOM 746 C CA . LEU A 1 97 ? -4.698 10.801 -5.134 1.00 97.56 97 LEU A CA 1
ATOM 747 C C . LEU A 1 97 ? -5.198 9.354 -5.246 1.00 97.56 97 LEU A C 1
ATOM 749 O O . LEU A 1 97 ? -6.162 9.103 -5.968 1.00 97.56 97 LEU A O 1
ATOM 753 N N . LEU A 1 98 ? -4.603 8.404 -4.514 1.00 97.31 98 LEU A N 1
ATOM 754 C CA . LEU A 1 98 ? -5.036 7.003 -4.530 1.00 97.31 98 LEU A CA 1
ATOM 755 C C . LEU A 1 98 ? -6.466 6.818 -4.017 1.00 97.31 98 LEU A C 1
ATOM 757 O O . LEU A 1 98 ? -7.147 5.930 -4.505 1.00 97.31 98 LEU A O 1
ATOM 761 N N . ILE A 1 99 ? -6.980 7.668 -3.126 1.00 95.50 99 ILE A N 1
ATOM 762 C CA . ILE A 1 99 ? -8.399 7.604 -2.717 1.00 95.50 99 ILE A CA 1
ATOM 763 C C . ILE A 1 99 ? -9.372 7.894 -3.872 1.00 95.50 99 ILE A C 1
ATOM 765 O O . ILE A 1 99 ? -10.543 7.544 -3.798 1.00 95.50 99 ILE A O 1
ATOM 769 N N . GLY A 1 100 ? -8.909 8.530 -4.952 1.00 95.25 100 GLY A N 1
ATOM 770 C CA . GLY A 1 100 ? -9.724 8.848 -6.124 1.00 95.25 100 GLY A CA 1
ATOM 771 C C . GLY A 1 100 ? -9.729 7.761 -7.199 1.00 95.25 100 GLY A C 1
ATOM 772 O O . GLY A 1 100 ? -10.522 7.841 -8.132 1.00 95.25 100 GLY A O 1
ATOM 773 N N . VAL A 1 101 ? -8.867 6.742 -7.104 1.00 95.81 101 VAL A N 1
ATOM 774 C CA . VAL A 1 101 ? -8.726 5.740 -8.174 1.00 95.81 101 VAL A CA 1
ATOM 775 C C . VAL A 1 101 ? -9.814 4.679 -8.111 1.00 95.81 101 VAL A C 1
ATOM 777 O O . VAL A 1 101 ? -10.266 4.297 -7.028 1.00 95.81 101 VAL A O 1
ATOM 780 N N . GLY A 1 102 ? -10.220 4.164 -9.272 1.00 96.25 102 GLY A N 1
ATOM 781 C CA . GLY A 1 102 ? -11.221 3.102 -9.359 1.00 96.25 102 GLY A CA 1
ATOM 782 C C . GLY A 1 102 ? -12.499 3.433 -8.583 1.00 96.25 102 GLY A C 1
ATOM 783 O O . GLY A 1 102 ? -12.936 4.583 -8.544 1.00 96.25 102 GLY A O 1
ATOM 784 N N . ARG A 1 103 ? -13.083 2.431 -7.919 1.00 97.69 103 ARG A N 1
ATOM 785 C CA . ARG A 1 103 ? -14.292 2.597 -7.092 1.00 97.69 103 ARG A CA 1
ATOM 786 C C . ARG A 1 103 ? -14.039 2.294 -5.610 1.00 97.69 103 ARG A C 1
ATOM 788 O O . ARG A 1 103 ? -13.232 1.405 -5.324 1.00 97.69 103 ARG A O 1
ATOM 795 N N . PRO A 1 104 ? -14.749 2.954 -4.676 1.00 97.94 104 PRO A N 1
ATOM 796 C CA . PRO A 1 104 ? -14.689 2.597 -3.263 1.00 97.94 104 PRO A CA 1
ATOM 797 C C . PRO A 1 104 ? -15.276 1.201 -3.027 1.00 97.94 104 PRO A C 1
ATOM 799 O O . PRO A 1 104 ? -16.214 0.766 -3.708 1.00 97.94 104 PRO A O 1
ATOM 802 N N . VAL A 1 105 ? -14.724 0.499 -2.041 1.00 97.69 105 VAL A N 1
ATOM 803 C CA . VAL A 1 105 ? -15.162 -0.828 -1.607 1.00 97.69 105 VAL A CA 1
ATOM 804 C C . VAL A 1 105 ? -15.292 -0.835 -0.081 1.00 97.69 105 VAL A C 1
ATOM 806 O O . VAL A 1 105 ? -14.376 -0.388 0.610 1.00 97.69 105 VAL A O 1
ATOM 809 N N . PRO A 1 106 ? -16.403 -1.348 0.482 1.00 97.12 106 PRO A N 1
ATOM 810 C CA . PRO A 1 106 ? -16.508 -1.549 1.924 1.00 97.12 106 PRO A CA 1
ATOM 811 C C . PRO A 1 106 ? -15.386 -2.459 2.438 1.00 97.12 106 PRO A C 1
ATOM 813 O O . PRO A 1 106 ? -15.091 -3.464 1.797 1.00 97.12 106 PRO A O 1
ATOM 816 N N . ARG A 1 107 ? -14.815 -2.188 3.621 1.00 95.69 107 ARG A N 1
ATOM 817 C CA . ARG A 1 107 ? -13.742 -3.018 4.223 1.00 95.69 107 ARG A CA 1
ATOM 818 C C . ARG A 1 107 ? -14.078 -4.514 4.225 1.00 95.69 107 ARG A C 1
ATOM 820 O O . ARG A 1 107 ? -13.255 -5.323 3.824 1.00 95.69 107 ARG A O 1
ATOM 827 N N . ALA A 1 108 ? -15.313 -4.875 4.580 1.00 96.00 108 ALA A N 1
ATOM 828 C CA . ALA A 1 108 ? -15.788 -6.265 4.591 1.00 96.00 108 ALA A CA 1
ATOM 829 C C . ALA A 1 108 ? -1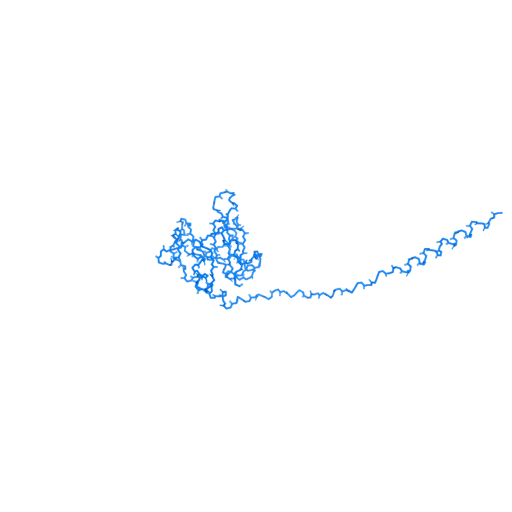5.856 -6.928 3.197 1.00 96.00 108 ALA A C 1
ATOM 831 O O . ALA A 1 108 ? -15.979 -8.144 3.088 1.00 96.00 108 ALA A O 1
ATOM 832 N N . GLN A 1 109 ? -15.802 -6.133 2.127 1.00 97.19 109 GLN A N 1
ATOM 833 C CA . GLN A 1 109 ? -15.792 -6.585 0.736 1.00 97.19 109 GLN A CA 1
ATOM 834 C C . GLN A 1 109 ? -14.417 -6.449 0.072 1.00 97.19 109 GLN A C 1
ATOM 836 O O . GLN A 1 109 ? -14.318 -6.655 -1.146 1.00 97.19 109 GLN A O 1
ATOM 841 N N . ALA A 1 110 ? -13.384 -6.090 0.840 1.00 97.75 110 ALA A N 1
ATOM 842 C CA . ALA A 1 110 ? -12.012 -6.057 0.364 1.00 97.75 110 ALA A CA 1
ATOM 843 C C . ALA A 1 110 ? -11.585 -7.448 -0.117 1.00 97.75 110 ALA A C 1
ATOM 845 O O . ALA A 1 110 ? -11.981 -8.473 0.445 1.00 97.75 110 ALA A O 1
ATOM 846 N N . ARG A 1 111 ? -10.821 -7.479 -1.205 1.00 97.56 111 ARG A N 1
ATOM 847 C CA . ARG A 1 111 ? -10.355 -8.699 -1.867 1.00 97.56 111 ARG A CA 1
ATOM 848 C C . ARG A 1 111 ? -8.895 -8.548 -2.288 1.00 97.56 111 ARG A C 1
ATOM 850 O O . ARG A 1 111 ? -8.417 -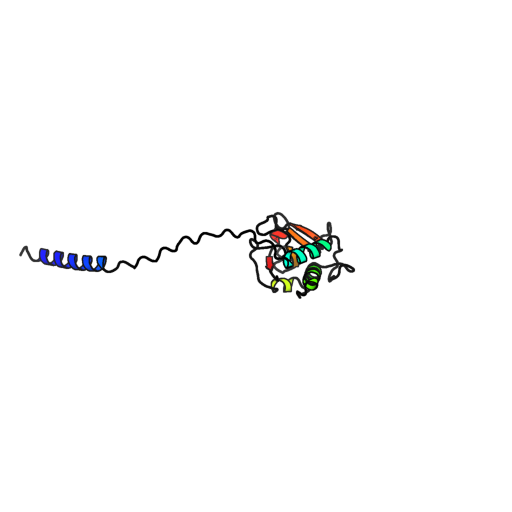7.417 -2.397 1.00 97.56 111 ARG A O 1
ATOM 857 N N . PRO A 1 112 ? -8.198 -9.662 -2.574 1.00 98.38 112 PRO A N 1
ATOM 858 C CA . PRO A 1 112 ? -6.835 -9.605 -3.075 1.00 98.38 112 PRO A CA 1
ATOM 859 C C . PRO A 1 112 ? -6.734 -8.699 -4.310 1.00 98.38 112 PRO A C 1
ATOM 861 O O . PRO A 1 112 ? -7.573 -8.771 -5.210 1.00 98.38 112 PRO A O 1
ATOM 864 N N . GLY A 1 113 ? -5.721 -7.837 -4.340 1.00 98.06 113 GLY A N 1
ATOM 865 C CA . GLY A 1 113 ? -5.497 -6.874 -5.418 1.00 98.06 113 GLY A CA 1
ATOM 866 C C . GLY A 1 113 ? -6.216 -5.531 -5.256 1.00 98.06 113 GLY A C 1
ATOM 867 O O . GLY A 1 113 ? -5.961 -4.634 -6.054 1.00 98.06 113 GLY A O 1
ATOM 868 N N . ASP A 1 114 ? -7.063 -5.346 -4.240 1.00 98.50 114 ASP A N 1
ATOM 869 C CA . ASP A 1 114 ? -7.562 -4.012 -3.897 1.00 98.50 114 ASP A CA 1
ATOM 870 C C . ASP A 1 114 ? -6.450 -3.142 -3.286 1.00 98.50 114 ASP A C 1
ATOM 872 O O . ASP A 1 114 ? -5.500 -3.645 -2.686 1.00 98.50 114 ASP A O 1
ATOM 876 N N . ILE A 1 115 ? -6.578 -1.822 -3.402 1.00 98.69 115 ILE A N 1
ATOM 877 C CA . ILE A 1 115 ? -5.695 -0.856 -2.742 1.00 98.69 115 ILE A CA 1
ATOM 878 C C . ILE A 1 115 ? -6.324 -0.480 -1.403 1.00 98.69 115 ILE A C 1
ATOM 880 O O . ILE A 1 115 ? -7.470 -0.040 -1.364 1.00 98.69 115 ILE A O 1
ATOM 884 N N . VAL A 1 116 ? -5.580 -0.616 -0.311 1.00 98.81 116 VAL A N 1
ATOM 885 C CA . VAL A 1 116 ? -5.977 -0.114 1.011 1.00 98.81 116 VAL A CA 1
ATOM 886 C C . VAL A 1 116 ? -5.236 1.186 1.305 1.00 98.81 116 VAL A C 1
ATOM 888 O O . VAL A 1 116 ? -4.032 1.285 1.056 1.00 98.81 116 VAL A O 1
ATOM 891 N N . VAL A 1 117 ? -5.954 2.184 1.821 1.00 98.62 117 VAL A N 1
ATOM 892 C CA . VAL A 1 117 ? -5.416 3.509 2.152 1.00 98.62 117 VAL A CA 1
ATOM 893 C C . VAL A 1 117 ? -5.564 3.774 3.646 1.00 98.62 117 VAL A C 1
ATOM 895 O O . VAL A 1 117 ? -6.578 3.437 4.261 1.00 98.62 117 VAL A O 1
ATOM 898 N N . PHE A 1 118 ? -4.543 4.399 4.223 1.00 98.56 118 PHE A N 1
ATOM 899 C CA . PHE A 1 118 ? -4.480 4.773 5.628 1.00 98.56 118 PHE A CA 1
ATOM 900 C C . PHE A 1 118 ? -4.130 6.252 5.790 1.00 98.56 118 PHE A C 1
ATOM 902 O O . PHE A 1 118 ? -3.466 6.846 4.932 1.00 98.56 118 PHE A O 1
ATOM 909 N N . THR A 1 119 ? -4.500 6.826 6.932 1.00 98.25 119 THR A N 1
ATOM 910 C CA . THR A 1 119 ? -4.123 8.188 7.305 1.00 98.25 119 THR A CA 1
ATOM 911 C C . THR A 1 119 ? -2.615 8.309 7.541 1.00 98.25 119 THR A C 1
ATOM 913 O O . THR A 1 119 ? -1.884 7.311 7.576 1.00 98.25 119 THR A O 1
ATOM 916 N N . GLY A 1 120 ? -2.107 9.528 7.722 1.00 95.12 120 GLY A N 1
ATOM 917 C CA . GLY A 1 120 ? -0.742 9.778 8.187 1.00 95.12 120 GLY A CA 1
ATOM 918 C C . GLY A 1 120 ? -0.440 9.167 9.563 1.00 95.12 120 GLY A C 1
ATOM 919 O O . GLY A 1 120 ? -1.311 8.654 10.259 1.00 95.12 120 GLY A O 1
ATOM 920 N N . THR A 1 121 ? 0.835 9.171 9.956 1.00 92.75 121 THR A N 1
ATOM 921 C CA . THR A 1 121 ? 1.277 8.634 11.260 1.00 92.75 121 THR A CA 1
ATOM 922 C C . THR A 1 121 ? 1.153 9.631 12.408 1.00 92.75 121 THR A C 1
ATOM 924 O O . THR A 1 121 ? 1.289 9.227 13.559 1.00 92.75 121 THR A O 1
ATOM 927 N N . ALA A 1 122 ? 0.961 10.919 12.109 1.00 92.62 122 ALA A N 1
ATOM 928 C CA . ALA A 1 122 ? 0.760 11.939 13.130 1.00 92.62 122 ALA A CA 1
ATOM 929 C C . ALA A 1 122 ? -0.550 11.683 13.888 1.00 92.62 122 ALA A C 1
ATOM 931 O O . ALA A 1 122 ? -1.547 11.255 13.300 1.00 92.62 122 ALA A O 1
ATOM 932 N N . GLU A 1 123 ? -0.543 11.949 15.191 1.00 90.88 123 GLU A N 1
ATOM 933 C CA . GLU A 1 123 ? -1.739 11.848 16.019 1.00 90.88 123 GLU A CA 1
ATOM 934 C C . GLU A 1 123 ? -2.843 12.771 15.480 1.00 90.88 123 GLU A C 1
ATOM 936 O O . GLU A 1 123 ? -2.578 13.904 15.082 1.00 90.88 123 GLU A O 1
ATOM 941 N N . GLY A 1 124 ? -4.072 12.257 15.388 1.00 91.12 124 GLY A N 1
ATOM 942 C CA . GLY A 1 124 ? -5.207 12.993 14.822 1.00 91.12 124 GLY A CA 1
ATOM 943 C C . GLY A 1 124 ? -5.161 13.207 13.303 1.00 91.12 124 GLY A C 1
ATOM 944 O O . GLY A 1 124 ? -6.004 13.928 12.775 1.00 91.12 124 GLY A O 1
ATOM 945 N N . SER A 1 125 ? -4.213 12.602 12.574 1.00 95.00 125 SER A N 1
ATOM 946 C CA . SER A 1 125 ? -4.157 12.727 11.114 1.00 95.00 125 SER A CA 1
ATOM 947 C C . SER A 1 125 ? -5.419 12.167 10.454 1.00 95.00 125 SER A C 1
ATOM 949 O O . SER A 1 125 ? -5.777 11.006 10.650 1.00 95.00 125 SER A O 1
ATOM 951 N N . THR A 1 126 ? -6.050 12.992 9.621 1.00 94.81 126 THR A N 1
ATOM 952 C CA . THR A 1 126 ? -7.214 12.645 8.788 1.00 94.81 126 THR A CA 1
ATOM 953 C C . THR A 1 126 ? -6.878 12.592 7.297 1.00 94.81 126 THR A C 1
ATOM 955 O O . THR A 1 126 ? -7.736 12.287 6.472 1.00 94.81 126 THR A O 1
ATOM 958 N N . THR A 1 127 ? -5.631 12.893 6.933 1.00 96.44 127 THR A N 1
ATOM 959 C CA . THR A 1 127 ? -5.172 12.954 5.545 1.00 96.44 127 THR A CA 1
ATOM 960 C C . THR A 1 127 ? -4.589 11.613 5.102 1.00 96.44 127 THR A C 1
ATOM 962 O O . THR A 1 127 ? -3.897 10.974 5.901 1.00 96.44 127 THR A O 1
ATOM 965 N N . PRO A 1 128 ? -4.798 11.183 3.842 1.00 97.56 128 PRO A N 1
ATOM 966 C CA . PRO A 1 128 ? -4.148 9.989 3.314 1.00 97.56 128 PRO A CA 1
ATOM 967 C C . PRO A 1 128 ? -2.629 10.113 3.409 1.00 97.56 128 PRO A C 1
ATOM 969 O O . PRO A 1 128 ? -2.040 11.073 2.916 1.00 97.56 128 PRO A O 1
ATOM 972 N N . GLY A 1 129 ? -1.991 9.137 4.047 1.00 97.31 129 GLY A N 1
ATOM 973 C CA . GLY A 1 129 ? -0.553 9.173 4.309 1.00 97.31 129 GLY A CA 1
ATOM 974 C C . GLY A 1 129 ? 0.163 7.848 4.091 1.00 97.31 129 GLY A C 1
ATOM 975 O O . GLY A 1 129 ? 1.390 7.826 4.063 1.00 97.31 129 GLY A O 1
ATOM 976 N N . HIS A 1 130 ? -0.565 6.744 3.913 1.00 98.38 130 HIS A N 1
ATOM 977 C CA . HIS A 1 130 ? 0.025 5.456 3.571 1.00 98.38 130 HIS A CA 1
ATOM 978 C C . HIS A 1 130 ? -0.913 4.599 2.716 1.00 98.38 130 HIS A C 1
ATOM 980 O O . HIS A 1 130 ? -2.129 4.743 2.801 1.00 98.38 130 HIS A O 1
ATOM 986 N N . ALA A 1 131 ? -0.361 3.690 1.915 1.00 98.62 131 ALA A N 1
ATOM 987 C CA . ALA A 1 131 ? -1.141 2.768 1.092 1.00 98.62 131 ALA A CA 1
ATOM 988 C C . ALA A 1 131 ? -0.459 1.403 0.943 1.00 98.62 131 ALA A C 1
ATOM 990 O O . ALA A 1 131 ? 0.746 1.257 1.166 1.00 98.62 131 ALA A O 1
ATOM 991 N N . GLY A 1 132 ? -1.240 0.405 0.539 1.00 98.69 132 GLY A N 1
ATOM 992 C CA . GLY A 1 132 ? -0.761 -0.929 0.201 1.00 98.69 132 GLY A CA 1
ATOM 993 C C . GLY A 1 132 ? -1.766 -1.712 -0.634 1.00 98.69 132 GLY A C 1
ATOM 994 O O . GLY A 1 132 ? -2.824 -1.201 -0.992 1.00 98.69 132 GLY A O 1
ATOM 995 N N . ILE A 1 133 ? -1.424 -2.959 -0.944 1.00 98.81 133 ILE A N 1
ATOM 996 C CA . ILE A 1 133 ? -2.231 -3.857 -1.774 1.00 98.81 133 ILE A CA 1
ATOM 997 C C . ILE A 1 133 ? -2.743 -4.994 -0.899 1.00 98.81 133 ILE A C 1
ATOM 999 O O . ILE A 1 133 ? -1.948 -5.693 -0.271 1.00 98.81 133 ILE A O 1
ATOM 1003 N N . VAL A 1 134 ? -4.059 -5.175 -0.847 1.00 98.75 134 VAL A N 1
ATOM 1004 C CA . VAL A 1 134 ? -4.726 -6.240 -0.092 1.00 98.75 134 VAL A CA 1
ATOM 1005 C C . VAL A 1 134 ? -4.314 -7.599 -0.653 1.00 98.75 134 VAL A C 1
ATOM 1007 O O . VAL A 1 134 ? -4.268 -7.795 -1.868 1.00 98.75 134 VAL A O 1
ATOM 1010 N N . ILE A 1 135 ? -4.016 -8.545 0.238 1.00 98.50 135 ILE A N 1
ATOM 1011 C CA . ILE A 1 135 ? -3.635 -9.922 -0.114 1.00 98.50 135 ILE A CA 1
ATOM 1012 C C . ILE A 1 135 ? -4.502 -10.983 0.574 1.00 98.50 135 ILE A C 1
ATOM 1014 O O . ILE A 1 135 ? -4.469 -12.137 0.158 1.00 98.50 135 ILE A O 1
ATOM 1018 N N . SER A 1 136 ? -5.250 -10.620 1.619 1.00 97.81 136 SER A N 1
ATOM 1019 C CA . SER A 1 136 ? -6.188 -11.523 2.291 1.00 97.81 136 SER A CA 1
ATOM 1020 C C . SER A 1 136 ? -7.420 -11.792 1.426 1.00 97.81 136 SER A C 1
ATOM 1022 O O . SER A 1 136 ? -7.861 -10.924 0.665 1.00 97.81 136 SER A O 1
ATOM 1024 N N . ALA A 1 137 ? -7.983 -12.993 1.546 1.00 97.00 137 ALA A N 1
ATOM 1025 C CA . ALA A 1 137 ? -9.198 -13.379 0.845 1.00 97.00 137 ALA A CA 1
ATOM 1026 C C . ALA A 1 137 ? -10.422 -12.573 1.322 1.00 97.00 137 ALA A C 1
ATOM 1028 O O . ALA A 1 137 ? -10.403 -11.905 2.357 1.00 97.00 137 ALA A O 1
ATOM 1029 N N . LEU A 1 138 ? -11.516 -12.643 0.555 1.00 95.88 138 LEU A N 1
ATOM 1030 C CA . LEU A 1 138 ? -12.774 -11.993 0.921 1.00 95.88 138 LEU A CA 1
ATOM 1031 C C . LEU A 1 138 ? -13.257 -12.483 2.292 1.00 95.88 138 LEU A C 1
ATOM 1033 O O . LEU A 1 138 ? -13.497 -13.675 2.468 1.00 95.88 138 LEU A O 1
ATOM 1037 N N . GLY A 1 139 ? -13.462 -11.550 3.221 1.00 92.56 139 GLY A N 1
ATOM 1038 C CA . GLY A 1 139 ? -13.949 -11.855 4.568 1.00 92.56 139 GLY A CA 1
ATOM 1039 C C . GLY A 1 139 ? -12.910 -12.499 5.491 1.00 92.56 139 GLY A C 1
ATOM 1040 O O . GLY A 1 139 ? -13.246 -12.830 6.624 1.00 92.56 139 GLY A O 1
ATOM 1041 N N . GLU A 1 140 ? -11.665 -12.667 5.040 1.00 95.38 140 GLU A N 1
ATOM 1042 C CA . GLU A 1 140 ? -10.570 -13.135 5.885 1.00 95.38 140 GLU A CA 1
ATOM 1043 C C . GLU A 1 140 ? -10.107 -12.010 6.818 1.00 95.38 140 GLU A C 1
ATOM 1045 O O . GLU A 1 140 ? -9.865 -10.883 6.377 1.00 95.38 140 GLU A O 1
ATOM 1050 N N . LEU A 1 141 ? -9.967 -12.343 8.104 1.00 95.62 141 LEU A N 1
ATOM 1051 C CA . LEU A 1 141 ? -9.394 -11.477 9.127 1.00 95.62 141 LEU A CA 1
ATOM 1052 C C . LEU A 1 141 ? -8.199 -12.180 9.803 1.00 95.62 141 LEU A C 1
ATOM 1054 O O . LEU A 1 141 ? -8.272 -13.389 10.032 1.00 95.62 141 LEU A O 1
ATOM 1058 N N . PRO A 1 142 ? -7.130 -11.446 10.159 1.00 97.38 142 PRO A N 1
ATOM 1059 C CA . PRO A 1 142 ? -6.941 -10.024 9.881 1.00 97.38 142 PRO A CA 1
ATOM 1060 C C . PRO A 1 142 ? -6.797 -9.741 8.376 1.00 97.38 142 PRO A C 1
ATOM 1062 O O . PRO A 1 142 ? -6.274 -10.559 7.616 1.00 97.38 142 PRO A O 1
ATOM 1065 N N . LEU A 1 143 ? -7.268 -8.575 7.934 1.00 98.19 143 LEU A N 1
ATOM 1066 C CA . LEU A 1 143 ? -7.006 -8.056 6.607 1.00 98.19 143 LEU A CA 1
ATOM 1067 C C . LEU A 1 143 ? -5.500 -7.844 6.474 1.00 98.19 143 LEU A C 1
ATOM 1069 O O . LEU A 1 143 ? -4.880 -7.060 7.200 1.00 98.19 143 LEU A O 1
ATOM 1073 N N . ARG A 1 144 ? -4.910 -8.565 5.526 1.00 98.69 144 ARG A N 1
ATOM 1074 C CA . ARG A 1 144 ? -3.476 -8.536 5.245 1.00 98.69 144 ARG A CA 1
ATOM 1075 C C . ARG A 1 144 ? -3.223 -7.743 3.983 1.00 98.69 144 ARG A C 1
ATOM 1077 O O . ARG A 1 144 ? -3.963 -7.856 3.003 1.00 98.69 144 ARG A O 1
ATOM 1084 N N . PHE A 1 145 ? -2.141 -6.978 3.982 1.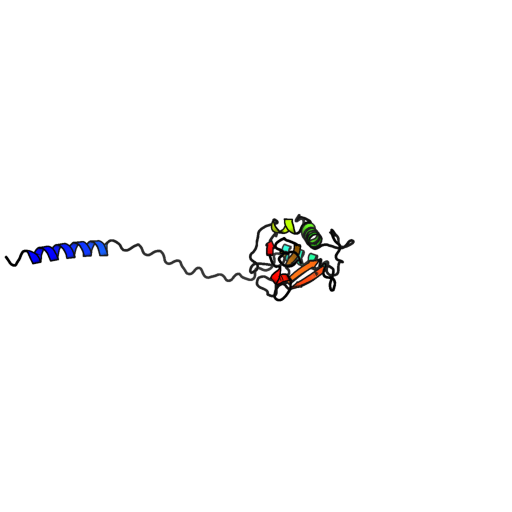00 98.81 145 PHE A N 1
ATOM 1085 C CA . PHE A 1 145 ? -1.731 -6.184 2.832 1.00 98.81 145 PHE A CA 1
ATOM 1086 C C . PHE A 1 145 ? -0.209 -6.141 2.702 1.00 98.81 145 PHE A C 1
ATOM 1088 O O . PHE A 1 145 ? 0.520 -6.210 3.691 1.00 98.81 145 PHE A O 1
ATOM 1095 N N . VAL A 1 146 ? 0.276 -6.032 1.467 1.00 98.88 146 VAL A N 1
ATOM 1096 C CA . VAL A 1 146 ? 1.689 -5.810 1.149 1.00 98.88 146 VAL A CA 1
ATOM 1097 C C . VAL A 1 146 ? 1.918 -4.338 0.825 1.00 98.88 146 VAL A C 1
ATOM 1099 O O . VAL A 1 146 ? 1.112 -3.713 0.134 1.00 98.88 146 VAL A O 1
ATOM 1102 N N . HIS A 1 147 ? 2.996 -3.759 1.345 1.00 98.81 147 HIS A N 1
ATOM 1103 C CA . HIS A 1 147 ? 3.297 -2.339 1.180 1.00 98.81 147 HIS A CA 1
ATOM 1104 C C . HIS A 1 147 ? 4.786 -2.043 1.376 1.00 98.81 147 HIS A C 1
ATOM 1106 O O . HIS A 1 147 ? 5.472 -2.787 2.074 1.00 98.81 147 HIS A O 1
ATOM 1112 N N . ALA A 1 148 ? 5.268 -0.918 0.841 1.00 98.62 148 ALA A N 1
ATOM 1113 C CA . ALA A 1 148 ? 6.570 -0.356 1.202 1.00 98.62 148 ALA A CA 1
ATOM 1114 C C . ALA A 1 148 ? 6.451 0.474 2.490 1.00 98.62 148 ALA A C 1
ATOM 1116 O O . ALA A 1 148 ? 5.714 1.456 2.543 1.00 98.62 148 ALA A O 1
ATOM 1117 N N . SER A 1 149 ? 7.136 0.055 3.551 1.00 97.56 149 SER A N 1
ATOM 1118 C CA . SER A 1 149 ? 7.064 0.622 4.901 1.00 97.56 149 SER A CA 1
ATOM 1119 C C . SER A 1 149 ? 8.242 1.544 5.198 1.00 97.56 149 SER A C 1
ATOM 1121 O O . SER A 1 149 ? 9.381 1.124 5.035 1.00 97.56 149 SER A O 1
ATOM 1123 N N . SER A 1 150 ? 8.001 2.736 5.748 1.00 95.44 150 SER A N 1
ATOM 1124 C CA . SER A 1 150 ? 9.060 3.598 6.308 1.00 95.44 150 SER A CA 1
ATOM 1125 C C . SER A 1 150 ? 9.382 3.298 7.782 1.00 95.44 150 SER A C 1
ATOM 1127 O O . SER A 1 150 ? 10.166 4.011 8.411 1.00 95.44 150 SER A O 1
ATOM 1129 N N . ALA A 1 151 ? 8.756 2.274 8.377 1.00 91.56 151 ALA A N 1
ATOM 1130 C CA . ALA A 1 151 ? 8.906 1.973 9.799 1.00 91.56 151 ALA A CA 1
ATOM 1131 C C . ALA A 1 151 ? 10.365 1.649 10.159 1.00 91.56 151 ALA A C 1
ATOM 1133 O O . ALA A 1 151 ? 10.951 0.722 9.611 1.00 91.56 151 ALA A O 1
ATOM 1134 N N . LYS A 1 152 ? 10.923 2.354 11.154 1.00 85.75 152 LYS A N 1
ATOM 1135 C CA . LYS A 1 152 ? 12.344 2.250 11.544 1.00 85.75 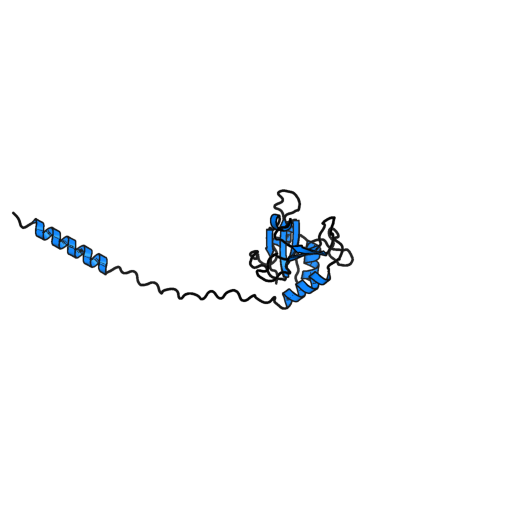152 LYS A CA 1
ATOM 1136 C C . LYS A 1 152 ? 12.833 0.820 11.803 1.00 85.75 152 LYS A C 1
ATOM 1138 O O . LYS A 1 152 ? 13.953 0.495 11.441 1.00 85.75 152 LYS A O 1
ATOM 1143 N N . LYS A 1 153 ? 12.013 -0.016 12.449 1.00 86.44 153 LYS A N 1
ATOM 1144 C CA . LYS A 1 153 ? 12.392 -1.394 12.818 1.00 86.44 153 LYS A CA 1
ATOM 1145 C C . LYS A 1 153 ? 12.273 -2.387 11.660 1.00 86.44 153 LYS A C 1
ATOM 1147 O O . LYS A 1 153 ? 12.920 -3.420 11.676 1.00 86.44 153 LYS A O 1
ATOM 1152 N N . GLU A 1 154 ? 11.432 -2.079 10.681 1.00 88.69 154 GLU A N 1
ATOM 1153 C CA . GLU A 1 154 ? 11.041 -2.991 9.607 1.00 88.69 154 GLU A CA 1
ATOM 1154 C C . GLU A 1 154 ? 10.677 -2.154 8.376 1.00 88.69 154 GLU A C 1
ATOM 1156 O O . GLU A 1 154 ? 9.495 -1.964 8.039 1.00 88.69 154 GLU A O 1
ATOM 1161 N N . SER A 1 155 ? 11.720 -1.572 7.790 1.00 95.56 155 SER A N 1
ATOM 1162 C CA . SER A 1 155 ? 11.656 -0.721 6.608 1.00 95.56 155 SER A CA 1
ATOM 1163 C C . SER A 1 155 ? 11.695 -1.572 5.337 1.00 95.56 155 SER A C 1
ATOM 1165 O O . SER A 1 155 ? 12.315 -2.634 5.318 1.00 95.56 155 SER A O 1
ATOM 1167 N N . GLY A 1 156 ? 11.047 -1.103 4.274 1.00 98.06 156 GLY A N 1
ATOM 1168 C CA . GLY A 1 156 ? 10.963 -1.794 2.988 1.00 98.06 156 GLY A CA 1
ATOM 1169 C C . GLY A 1 156 ? 9.642 -2.515 2.748 1.00 98.06 156 GLY A C 1
ATOM 1170 O O . GLY A 1 156 ? 8.672 -2.362 3.497 1.00 98.06 156 GLY A O 1
ATOM 1171 N N . VAL A 1 157 ? 9.581 -3.253 1.641 1.00 98.75 157 VAL A N 1
ATOM 1172 C CA . VAL A 1 157 ? 8.376 -3.964 1.213 1.00 98.75 157 VAL A CA 1
ATOM 1173 C C . VAL A 1 157 ? 8.126 -5.168 2.112 1.00 98.75 157 VAL A C 1
ATOM 1175 O O . VAL A 1 157 ? 8.927 -6.104 2.160 1.00 98.75 157 VAL A O 1
ATOM 1178 N N . LYS A 1 158 ? 6.980 -5.174 2.791 1.00 98.44 158 LYS A N 1
ATOM 1179 C CA . LYS A 1 158 ? 6.588 -6.230 3.725 1.00 98.44 158 LYS A CA 1
ATOM 1180 C C . LYS A 1 158 ? 5.082 -6.449 3.740 1.00 98.44 158 LYS A C 1
ATOM 1182 O O . LYS A 1 158 ? 4.321 -5.667 3.175 1.00 98.44 158 LYS A O 1
ATOM 1187 N N . VAL A 1 159 ? 4.676 -7.530 4.397 1.00 98.56 159 VAL A N 1
ATOM 1188 C CA . VAL A 1 159 ? 3.272 -7.815 4.698 1.00 98.56 159 VAL A CA 1
ATOM 1189 C C . VAL A 1 159 ? 2.958 -7.283 6.090 1.00 98.56 159 VAL A C 1
ATOM 1191 O O . VAL A 1 159 ? 3.796 -7.349 6.989 1.00 98.56 159 VAL A O 1
ATOM 1194 N N . SER A 1 160 ? 1.773 -6.720 6.267 1.00 98.38 160 SER A N 1
ATOM 1195 C CA . SER A 1 160 ? 1.266 -6.273 7.561 1.00 98.38 160 SER A CA 1
ATOM 1196 C C . SER A 1 160 ? -0.219 -6.586 7.692 1.00 98.38 160 SER A C 1
ATOM 1198 O O . SER A 1 160 ? -0.913 -6.823 6.701 1.00 98.38 160 SER A O 1
ATOM 1200 N N . GLU A 1 161 ? -0.673 -6.605 8.938 1.00 98.12 161 GLU A N 1
ATOM 1201 C CA . GLU A 1 161 ? -2.055 -6.858 9.337 1.00 98.12 161 GLU A CA 1
ATOM 1202 C C . GLU A 1 161 ? -2.724 -5.551 9.758 1.00 98.12 161 GLU A C 1
ATOM 1204 O O . GLU A 1 161 ? -2.072 -4.647 10.296 1.00 98.12 161 GLU A O 1
ATOM 1209 N N . VAL A 1 162 ? -4.024 -5.432 9.497 1.00 98.06 162 VAL A N 1
ATOM 1210 C CA . VAL A 1 162 ? -4.798 -4.258 9.903 1.00 98.06 162 VAL A CA 1
ATOM 1211 C C . VAL A 1 162 ? -5.267 -4.393 11.346 1.00 98.06 162 VAL A C 1
ATOM 1213 O O . VAL A 1 162 ? -4.857 -3.588 12.180 1.00 98.06 162 VAL A O 1
ATOM 1216 N N . GLU A 1 163 ? -6.093 -5.392 11.640 1.00 97.88 163 GLU A N 1
ATOM 1217 C CA . GLU A 1 163 ? -6.778 -5.581 12.921 1.00 97.88 163 GLU A CA 1
ATOM 1218 C C . GLU A 1 163 ? -5.784 -5.734 14.078 1.00 97.88 163 GLU A C 1
ATOM 1220 O O . GLU A 1 163 ? -4.784 -6.442 13.977 1.00 97.88 163 GLU A O 1
ATOM 1225 N N . GLY A 1 164 ? -6.053 -5.051 15.191 1.00 96.38 164 GLY A N 1
ATOM 1226 C CA . GLY A 1 164 ? -5.202 -5.071 16.380 1.00 96.38 164 GLY A CA 1
ATOM 1227 C C . GLY A 1 164 ? -3.893 -4.286 16.250 1.00 96.38 164 GLY A C 1
ATOM 1228 O O . GLY A 1 164 ? -3.116 -4.247 17.205 1.00 96.38 164 GLY A O 1
ATOM 1229 N N . THR A 1 165 ? -3.627 -3.626 15.117 1.00 95.19 165 THR A N 1
ATOM 1230 C CA . THR A 1 165 ? -2.369 -2.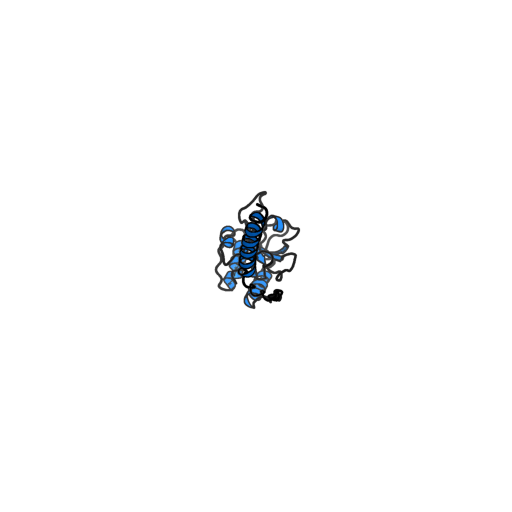896 14.895 1.00 95.19 165 THR A CA 1
ATOM 1231 C C . THR A 1 165 ? -2.569 -1.380 14.806 1.00 95.19 165 THR A C 1
ATOM 1233 O O . THR A 1 165 ? -3.674 -0.840 14.882 1.00 95.19 165 THR A O 1
ATOM 1236 N N . GLY A 1 166 ? -1.469 -0.638 14.636 1.00 94.25 166 GLY A N 1
ATOM 1237 C CA . GLY A 1 166 ? -1.541 0.794 14.332 1.00 94.25 166 GLY A CA 1
ATOM 1238 C C . GLY A 1 166 ? -2.235 1.109 12.999 1.00 94.25 166 GLY A C 1
ATOM 1239 O O . GLY A 1 166 ? -2.668 2.244 12.810 1.00 94.25 166 GLY A O 1
ATOM 1240 N N . TYR A 1 167 ? -2.355 0.134 12.093 1.00 97.06 167 TYR A N 1
ATOM 1241 C CA . TYR A 1 167 ? -3.048 0.306 10.818 1.00 97.06 167 TYR A CA 1
ATOM 1242 C C . TYR A 1 167 ? -4.563 0.332 10.975 1.00 97.06 167 TYR A C 1
ATOM 1244 O O . TYR A 1 167 ? -5.207 1.104 10.276 1.00 97.06 167 TYR A O 1
ATOM 1252 N N . GLU A 1 168 ? -5.134 -0.417 11.920 1.00 97.19 168 GLU A N 1
ATOM 1253 C CA . GLU A 1 168 ? -6.574 -0.369 12.195 1.00 97.19 168 GLU A CA 1
ATOM 1254 C C . GLU A 1 168 ? -7.044 1.037 12.572 1.00 97.19 168 GLU A C 1
ATOM 1256 O O . GLU A 1 168 ? -8.008 1.535 11.998 1.00 97.19 168 GLU A O 1
ATOM 1261 N N . ARG A 1 169 ? -6.314 1.722 13.460 1.00 96.00 169 ARG A N 1
ATOM 1262 C CA . ARG A 1 169 ? -6.646 3.100 13.870 1.00 96.00 169 ARG A CA 1
ATOM 1263 C C . ARG A 1 169 ? -6.506 4.126 12.749 1.00 96.00 169 ARG A C 1
ATOM 1265 O O . ARG A 1 169 ? -7.060 5.214 12.844 1.00 96.00 169 ARG A O 1
ATOM 1272 N N . ARG A 1 170 ? -5.719 3.801 11.727 1.00 97.12 170 ARG A N 1
ATOM 1273 C CA . ARG A 1 170 ? -5.417 4.680 10.594 1.00 97.12 170 ARG A CA 1
ATOM 1274 C C . ARG A 1 170 ? -6.187 4.283 9.343 1.00 97.12 170 ARG A C 1
ATOM 1276 O O . ARG A 1 170 ? -5.997 4.910 8.310 1.00 97.12 170 ARG A O 1
ATOM 1283 N N . PHE A 1 171 ? -6.997 3.229 9.392 1.00 98.06 171 PHE A N 1
ATOM 1284 C CA . PHE A 1 171 ? -7.706 2.721 8.228 1.00 98.06 171 PHE A CA 1
ATOM 1285 C C . PHE A 1 171 ? -8.653 3.791 7.679 1.00 98.06 171 PHE A C 1
ATOM 1287 O O . PHE A 1 171 ? -9.478 4.319 8.421 1.00 98.06 171 PHE A O 1
ATOM 1294 N N . MET A 1 172 ? -8.542 4.095 6.385 1.00 97.75 172 MET A N 1
ATOM 1295 C CA . MET A 1 172 ? -9.432 5.045 5.715 1.00 97.75 172 MET A CA 1
ATOM 1296 C C . MET A 1 172 ? -10.430 4.311 4.832 1.00 97.75 172 MET A C 1
ATOM 1298 O O . MET A 1 172 ? -11.621 4.271 5.130 1.00 97.75 172 MET A O 1
ATOM 1302 N N . GLU A 1 173 ? -9.948 3.715 3.743 1.00 97.75 173 GLU A N 1
ATOM 1303 C CA . GLU A 1 173 ? -10.812 3.108 2.738 1.00 97.75 173 GLU A CA 1
ATOM 1304 C C . GLU A 1 173 ? -10.085 2.061 1.893 1.00 97.75 173 GLU A C 1
ATOM 1306 O O . GLU A 1 173 ? -8.862 1.900 1.953 1.00 97.75 173 GLU A O 1
ATOM 1311 N N . VAL A 1 174 ? -10.872 1.358 1.079 1.00 98.44 174 VAL A N 1
ATOM 1312 C CA . VAL A 1 174 ? -10.398 0.395 0.085 1.00 98.44 174 VAL A CA 1
ATOM 1313 C C . VAL A 1 174 ? -10.867 0.838 -1.293 1.00 98.44 174 VAL A C 1
ATOM 1315 O O . VAL A 1 174 ? -12.027 1.214 -1.471 1.00 98.44 174 VAL A O 1
ATOM 1318 N N . ARG A 1 175 ? -9.974 0.768 -2.279 1.00 98.31 175 ARG A N 1
ATOM 1319 C CA . ARG A 1 175 ? -10.218 1.124 -3.678 1.00 98.31 175 ARG A CA 1
ATOM 1320 C C . ARG A 1 175 ? -10.004 -0.085 -4.574 1.00 98.31 175 ARG A C 1
ATOM 1322 O O . ARG A 1 175 ? -8.980 -0.759 -4.474 1.00 98.31 175 ARG A O 1
ATOM 1329 N N . ARG A 1 176 ? -10.932 -0.323 -5.497 1.00 97.69 176 ARG A N 1
ATOM 1330 C CA . ARG A 1 176 ? -10.820 -1.383 -6.505 1.00 97.69 176 ARG A CA 1
ATOM 1331 C C . ARG A 1 176 ? -10.620 -0.795 -7.890 1.00 97.69 176 ARG A C 1
ATOM 1333 O O . ARG A 1 176 ? -11.477 -0.057 -8.376 1.00 97.69 176 ARG A O 1
ATOM 1340 N N . VAL A 1 177 ? -9.488 -1.147 -8.496 1.00 95.31 177 VAL A N 1
ATOM 1341 C CA . VAL A 1 177 ? -9.081 -0.748 -9.857 1.00 95.31 177 VAL A CA 1
ATOM 1342 C C . VAL A 1 177 ? -9.276 -1.888 -10.869 1.00 95.31 177 VAL A C 1
ATOM 1344 O O . VAL A 1 177 ? -9.355 -1.630 -12.065 1.00 95.31 177 VAL A O 1
ATOM 1347 N N . LEU A 1 178 ? -9.349 -3.136 -10.388 1.00 91.12 178 LEU A N 1
ATOM 1348 C CA . LEU A 1 178 ? -9.518 -4.354 -11.189 1.00 91.12 178 LEU A CA 1
ATOM 1349 C C . LEU A 1 178 ? -10.976 -4.655 -11.547 1.00 91.12 178 LEU A C 1
ATOM 1351 O O . LEU A 1 178 ? -11.871 -4.342 -10.723 1.00 91.12 178 LEU A O 1
#

pLDDT: mean 86.48, std 17.89, range [45.94, 98.88]

Radius of gyration: 30.16 Å; chains: 1; bounding box: 110×31×40 Å